Protein AF-A0A6H2A0E7-F1 (afdb_monomer)

pLDDT: mean 93.31, std 7.02, range [57.75, 97.25]

Structure (mmCIF, N/CA/C/O backbone):
data_AF-A0A6H2A0E7-F1
#
_entry.id   AF-A0A6H2A0E7-F1
#
loop_
_atom_site.group_PDB
_atom_site.id
_atom_site.type_symbol
_atom_site.label_atom_id
_atom_site.label_alt_id
_atom_site.label_comp_id
_atom_site.label_asym_id
_atom_site.label_entity_id
_atom_site.label_seq_id
_atom_site.pdbx_PDB_ins_code
_atom_site.Cartn_x
_atom_site.Cartn_y
_atom_site.Cartn_z
_atom_site.occupancy
_atom_site.B_iso_or_equiv
_atom_site.auth_seq_id
_atom_site.auth_comp_id
_atom_site.auth_asym_id
_atom_site.auth_atom_id
_atom_site.pdbx_PDB_model_num
ATOM 1 N N . MET A 1 1 ? -13.265 0.543 10.425 1.00 58.38 1 MET A N 1
ATOM 2 C CA . MET A 1 1 ? -12.306 1.674 10.534 1.00 58.38 1 MET A CA 1
ATOM 3 C C . MET A 1 1 ? -12.114 2.204 9.122 1.00 58.38 1 MET A C 1
ATOM 5 O O . MET A 1 1 ? -12.021 1.378 8.230 1.00 58.38 1 MET A O 1
ATOM 9 N N . ASP A 1 2 ? -12.118 3.517 8.884 1.00 89.25 2 ASP A N 1
ATOM 10 C CA . ASP A 1 2 ? -11.936 4.050 7.524 1.00 89.25 2 ASP A CA 1
ATOM 11 C C . ASP A 1 2 ? -10.625 3.505 6.904 1.00 89.25 2 ASP A C 1
ATOM 13 O O . ASP A 1 2 ? -9.538 3.729 7.451 1.00 89.25 2 ASP A O 1
ATOM 17 N N . LYS A 1 3 ? -10.729 2.734 5.809 1.00 91.12 3 LYS A N 1
ATOM 18 C CA . LYS A 1 3 ? -9.589 2.050 5.163 1.00 91.12 3 LYS A CA 1
ATOM 19 C C . LYS A 1 3 ? -8.514 3.042 4.726 1.00 91.12 3 LYS A C 1
ATOM 21 O O . LYS A 1 3 ? -7.322 2.759 4.844 1.00 91.12 3 LYS A O 1
ATOM 26 N N . GLN A 1 4 ? -8.921 4.242 4.315 1.00 94.44 4 GLN A N 1
ATOM 27 C CA . GLN A 1 4 ? -8.009 5.315 3.948 1.00 94.44 4 GLN A CA 1
ATOM 28 C C . GLN A 1 4 ? -7.173 5.761 5.152 1.00 94.44 4 GLN A C 1
ATOM 30 O O . G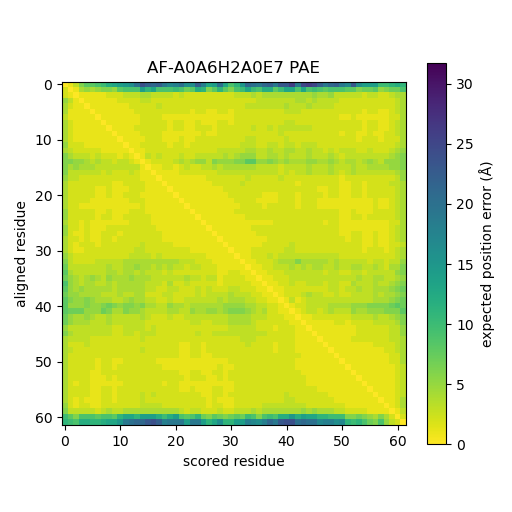LN A 1 4 ? -5.950 5.918 5.058 1.00 94.44 4 GLN A O 1
ATOM 35 N N . LYS A 1 5 ? -7.819 5.912 6.314 1.00 95.06 5 LYS A N 1
ATOM 36 C CA . LYS A 1 5 ? -7.152 6.252 7.578 1.00 95.06 5 LYS A CA 1
ATOM 37 C C . LYS A 1 5 ? -6.182 5.156 8.026 1.00 95.06 5 LYS A C 1
ATOM 39 O O . LYS A 1 5 ? -5.092 5.485 8.500 1.00 95.06 5 LYS A O 1
ATOM 44 N N . ALA A 1 6 ? -6.542 3.883 7.865 1.00 95.31 6 ALA A N 1
ATOM 45 C CA . ALA A 1 6 ? -5.679 2.753 8.214 1.00 95.31 6 ALA A CA 1
ATOM 46 C C . ALA A 1 6 ? -4.411 2.706 7.340 1.00 95.31 6 ALA A C 1
ATOM 48 O O . ALA A 1 6 ? -3.303 2.664 7.879 1.00 95.31 6 ALA A O 1
ATOM 49 N N . ILE A 1 7 ? -4.558 2.844 6.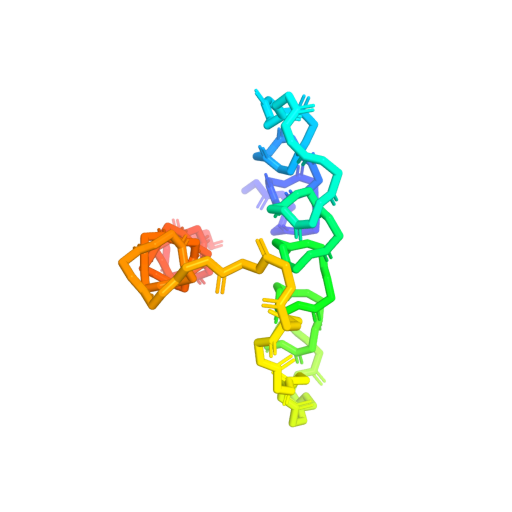017 1.00 95.69 7 ILE A N 1
ATOM 50 C CA . ILE A 1 7 ? -3.429 2.931 5.072 1.00 95.69 7 ILE A CA 1
ATOM 51 C C . ILE A 1 7 ? -2.517 4.114 5.420 1.00 95.69 7 ILE A C 1
ATOM 53 O O . ILE A 1 7 ? -1.297 3.959 5.505 1.00 95.69 7 ILE A O 1
ATOM 57 N N . ARG A 1 8 ? -3.096 5.292 5.693 1.00 96.06 8 ARG A N 1
ATOM 58 C CA . ARG A 1 8 ? -2.326 6.483 6.082 1.00 96.06 8 ARG A CA 1
ATOM 59 C C . ARG A 1 8 ? -1.558 6.265 7.385 1.00 96.06 8 ARG A C 1
ATOM 61 O O . ARG A 1 8 ? -0.383 6.623 7.469 1.00 96.06 8 ARG A O 1
ATOM 68 N N . LYS A 1 9 ? -2.197 5.673 8.400 1.00 96.06 9 LYS A N 1
ATOM 69 C CA . LYS A 1 9 ? -1.544 5.345 9.676 1.00 96.06 9 LYS A CA 1
ATOM 70 C C . LYS A 1 9 ? -0.359 4.410 9.441 1.00 96.06 9 LYS A C 1
ATOM 72 O O . LYS A 1 9 ? 0.734 4.710 9.912 1.00 96.06 9 LYS A O 1
ATOM 77 N N . TYR A 1 10 ? -0.561 3.340 8.676 1.00 95.31 10 TYR A N 1
ATOM 78 C CA . TYR A 1 10 ? 0.477 2.376 8.329 1.00 95.31 10 TYR A CA 1
ATOM 79 C C . TYR A 1 10 ? 1.668 3.033 7.618 1.00 95.31 10 TYR A C 1
ATOM 81 O O . TYR A 1 10 ? 2.805 2.909 8.080 1.00 95.31 10 TYR A O 1
ATOM 89 N N . ALA A 1 11 ? 1.423 3.807 6.558 1.00 95.75 11 ALA A N 1
ATOM 90 C CA . ALA A 1 11 ? 2.475 4.493 5.813 1.00 95.75 11 ALA A CA 1
ATOM 91 C C . ALA A 1 11 ? 3.299 5.443 6.703 1.00 95.75 11 ALA A C 1
ATOM 93 O O . ALA A 1 11 ? 4.530 5.471 6.620 1.00 95.75 11 ALA A O 1
ATOM 94 N N . ASN A 1 12 ? 2.642 6.164 7.615 1.00 95.75 12 ASN A N 1
ATOM 95 C CA . ASN A 1 12 ? 3.301 7.086 8.541 1.00 95.75 12 ASN A CA 1
ATOM 96 C C . ASN A 1 12 ? 4.206 6.390 9.571 1.00 95.75 12 ASN A C 1
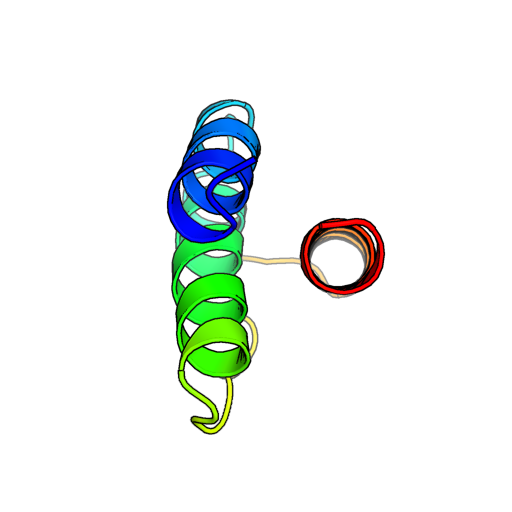ATOM 98 O O . ASN A 1 12 ? 5.127 7.023 10.083 1.00 95.75 12 ASN A O 1
ATOM 102 N N . THR A 1 13 ? 4.021 5.091 9.836 1.00 95.12 13 THR A N 1
ATOM 103 C CA . THR A 1 13 ? 4.946 4.318 10.689 1.00 95.12 13 THR A CA 1
ATOM 104 C C . THR A 1 13 ? 6.272 3.988 9.997 1.00 95.12 13 THR A C 1
ATOM 106 O O . THR A 1 13 ? 7.251 3.620 10.650 1.00 95.12 13 THR A O 1
ATOM 109 N N . ARG A 1 14 ? 6.340 4.106 8.664 1.00 92.38 14 ARG A N 1
ATOM 110 C CA . ARG A 1 14 ? 7.536 3.765 7.889 1.00 92.38 14 ARG A CA 1
ATOM 111 C C . ARG A 1 14 ? 8.522 4.941 7.899 1.00 92.38 14 ARG A C 1
ATOM 113 O O . ARG A 1 14 ? 8.167 6.063 7.540 1.00 92.38 14 ARG A O 1
ATOM 120 N N . LYS A 1 15 ? 9.774 4.677 8.302 1.00 89.50 15 LYS A N 1
ATOM 121 C CA . LYS A 1 15 ? 10.884 5.657 8.294 1.00 89.50 15 LYS A CA 1
ATOM 122 C C . LYS A 1 15 ? 11.472 5.890 6.896 1.00 89.50 15 LYS A C 1
ATOM 124 O O . LYS A 1 15 ? 11.928 6.985 6.602 1.00 89.50 15 LYS A O 1
ATOM 129 N N . ASN A 1 16 ? 11.458 4.864 6.046 1.00 91.56 16 ASN A N 1
ATOM 130 C CA . ASN A 1 16 ? 11.942 4.942 4.668 1.00 91.56 16 ASN A CA 1
ATOM 131 C C . ASN A 1 16 ? 10.883 5.623 3.775 1.00 91.56 16 ASN A C 1
ATOM 133 O 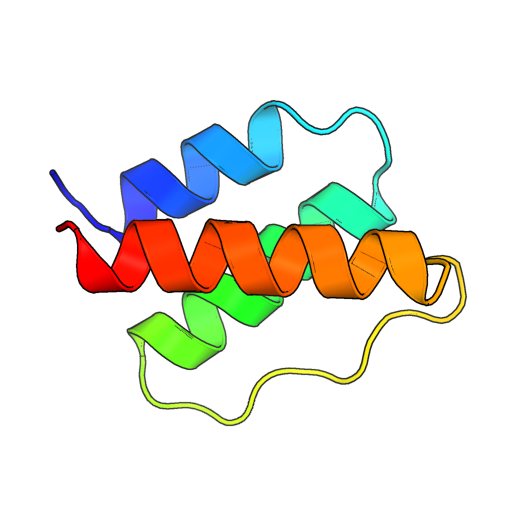O . ASN A 1 16 ? 9.715 5.220 3.786 1.00 91.56 16 ASN A O 1
ATOM 137 N N . SER A 1 17 ? 11.302 6.646 3.025 1.00 92.88 17 SER A N 1
ATOM 138 C CA . SER A 1 17 ? 10.439 7.455 2.155 1.00 92.88 17 SER A CA 1
ATOM 139 C C . SER A 1 17 ? 9.784 6.636 1.046 1.00 92.88 17 SER A C 1
ATOM 141 O O . SER A 1 17 ? 8.589 6.803 0.815 1.00 92.88 17 SER A O 1
ATOM 143 N N . ASP A 1 18 ? 10.510 5.701 0.433 1.00 94.81 18 ASP A N 1
ATOM 144 C CA . ASP A 1 18 ? 9.999 4.863 -0.659 1.00 94.81 18 ASP A CA 1
ATOM 145 C C . ASP A 1 18 ? 8.944 3.881 -0.158 1.00 94.81 18 ASP A C 1
ATOM 147 O O . ASP A 1 18 ? 7.902 3.716 -0.785 1.00 94.81 18 ASP A O 1
ATOM 151 N N . LYS A 1 19 ? 9.152 3.277 1.021 1.00 95.56 19 LYS A N 1
ATOM 152 C CA . LYS A 1 19 ? 8.143 2.431 1.679 1.00 95.56 19 LYS A CA 1
ATOM 153 C C . LYS A 1 19 ? 6.891 3.222 2.028 1.00 95.56 19 LYS A C 1
ATOM 155 O O . LYS A 1 19 ? 5.790 2.716 1.839 1.00 95.56 19 LYS A O 1
ATOM 160 N N . ARG A 1 20 ? 7.047 4.442 2.554 1.00 96.25 20 ARG A N 1
ATOM 161 C CA . ARG A 1 20 ? 5.919 5.321 2.893 1.00 96.25 20 ARG A CA 1
ATOM 162 C C . ARG A 1 20 ? 5.134 5.708 1.643 1.00 96.25 20 ARG A C 1
ATOM 164 O O . ARG A 1 20 ? 3.914 5.573 1.636 1.00 96.25 20 ARG A O 1
ATOM 171 N N . TRP A 1 21 ? 5.830 6.170 0.606 1.00 96.00 21 TRP A N 1
ATOM 172 C CA . TRP A 1 21 ? 5.222 6.543 -0.665 1.00 96.00 21 TRP A CA 1
ATOM 173 C C . TRP A 1 21 ? 4.512 5.347 -1.298 1.00 96.00 21 TRP A C 1
ATOM 175 O O . TRP A 1 21 ? 3.326 5.451 -1.592 1.00 96.00 21 TRP A O 1
ATOM 185 N N . TYR A 1 22 ? 5.190 4.200 -1.407 1.00 97.25 22 TYR A N 1
ATOM 186 C CA . TYR A 1 22 ? 4.636 2.993 -2.021 1.00 97.25 22 TYR A CA 1
ATOM 187 C C . TYR A 1 22 ? 3.430 2.463 -1.245 1.00 97.25 22 TYR A C 1
ATOM 189 O O . TYR A 1 22 ? 2.423 2.130 -1.853 1.00 97.25 22 TYR A O 1
ATOM 197 N N . ALA A 1 23 ? 3.466 2.464 0.092 1.00 97.00 23 ALA A N 1
ATOM 198 C CA . ALA A 1 23 ? 2.314 2.089 0.912 1.00 97.00 23 ALA A CA 1
ATOM 199 C C . ALA A 1 23 ? 1.088 2.976 0.643 1.00 97.00 23 ALA A C 1
ATOM 201 O O . ALA A 1 23 ? -0.029 2.468 0.543 1.00 97.00 23 ALA A O 1
ATOM 202 N N . MET A 1 24 ? 1.294 4.290 0.498 1.00 96.81 24 MET A N 1
ATOM 203 C CA . MET A 1 24 ? 0.219 5.225 0.168 1.00 96.81 24 MET A CA 1
ATOM 204 C C . MET A 1 24 ? -0.310 5.003 -1.246 1.00 96.81 24 MET A C 1
ATOM 206 O O . MET A 1 24 ? -1.514 4.845 -1.421 1.00 96.81 24 MET A O 1
ATOM 210 N N . THR A 1 25 ? 0.555 4.992 -2.257 1.00 96.50 25 THR A N 1
ATOM 211 C CA . THR A 1 25 ? 0.119 4.914 -3.656 1.00 96.50 25 THR A CA 1
ATOM 212 C C . THR A 1 25 ? -0.467 3.550 -3.999 1.00 96.50 25 THR A C 1
ATOM 214 O O . THR A 1 25 ? -1.528 3.494 -4.614 1.00 96.50 25 THR A O 1
ATOM 217 N N . TYR A 1 26 ? 0.144 2.459 -3.531 1.00 97.00 26 TYR A N 1
ATOM 218 C CA . TYR A 1 26 ? -0.385 1.104 -3.686 1.00 97.00 26 TYR A CA 1
ATOM 219 C C . TYR A 1 26 ? -1.729 0.934 -2.967 1.00 97.00 26 TYR A C 1
ATOM 221 O O . TYR A 1 26 ? -2.697 0.467 -3.566 1.00 97.00 26 TYR A O 1
ATOM 229 N N . GLY A 1 27 ? -1.823 1.363 -1.702 1.00 96.62 27 GLY A N 1
ATOM 230 C CA . GLY A 1 27 ? -3.053 1.240 -0.921 1.00 96.62 27 GLY A CA 1
ATOM 231 C C . GLY A 1 27 ? -4.205 2.077 -1.454 1.00 96.62 27 GLY A C 1
ATOM 232 O O . GLY A 1 27 ? -5.318 1.567 -1.542 1.00 96.62 27 GLY A O 1
ATOM 233 N N . MET A 1 28 ? -3.954 3.325 -1.858 1.00 96.50 28 MET A N 1
ATOM 234 C CA . MET A 1 28 ? -4.993 4.164 -2.463 1.00 96.50 28 MET A CA 1
ATOM 235 C C . MET A 1 28 ? -5.427 3.625 -3.824 1.00 96.50 28 MET A C 1
ATOM 237 O O . MET A 1 28 ? -6.622 3.599 -4.100 1.00 96.50 28 MET A O 1
ATOM 241 N N . ALA A 1 29 ? -4.495 3.142 -4.653 1.00 96.56 29 ALA A N 1
ATOM 242 C CA . ALA A 1 29 ? -4.852 2.536 -5.930 1.00 96.56 29 ALA A CA 1
ATOM 243 C C . ALA A 1 29 ? -5.797 1.343 -5.731 1.00 96.56 29 ALA A C 1
ATOM 245 O O . ALA A 1 29 ? -6.872 1.320 -6.321 1.00 96.56 29 ALA A O 1
ATOM 246 N N . LEU A 1 30 ? -5.458 0.411 -4.833 1.00 95.75 30 LEU A N 1
ATOM 247 C CA . LEU A 1 30 ? -6.322 -0.736 -4.543 1.00 95.75 30 LEU A CA 1
ATOM 248 C C . LEU A 1 30 ? -7.663 -0.337 -3.918 1.00 95.75 30 LEU A C 1
ATOM 250 O O . LEU A 1 30 ? -8.696 -0.867 -4.319 1.00 95.75 30 LEU A O 1
ATOM 254 N N . LEU A 1 31 ? -7.663 0.601 -2.966 1.00 95.19 31 LEU A N 1
ATOM 255 C CA . LEU A 1 31 ? -8.885 1.070 -2.307 1.00 95.19 31 LEU A CA 1
ATOM 256 C C . LEU A 1 31 ? -9.890 1.667 -3.303 1.00 95.19 31 LEU A C 1
ATOM 258 O O . LEU A 1 31 ? -11.094 1.497 -3.134 1.00 95.19 31 LEU A O 1
ATOM 262 N N . HIS A 1 32 ? -9.396 2.351 -4.336 1.00 95.19 32 HIS A N 1
ATOM 263 C CA . HIS A 1 32 ? -10.213 2.997 -5.363 1.00 95.19 32 HIS A CA 1
ATOM 264 C C . HIS A 1 32 ? -10.402 2.143 -6.632 1.00 95.19 32 HIS A C 1
ATOM 266 O O . HIS A 1 32 ? -10.967 2.626 -7.610 1.00 95.19 32 HIS A O 1
ATOM 272 N N . GLY A 1 33 ? -9.951 0.882 -6.639 1.00 94.00 33 GLY A N 1
ATOM 273 C CA . GLY A 1 33 ? -10.097 -0.019 -7.791 1.00 94.00 33 GLY A CA 1
ATOM 274 C C . GLY A 1 33 ? -9.226 0.349 -9.000 1.00 94.00 33 GLY A C 1
ATOM 275 O O . GLY A 1 33 ? -9.535 -0.029 -10.128 1.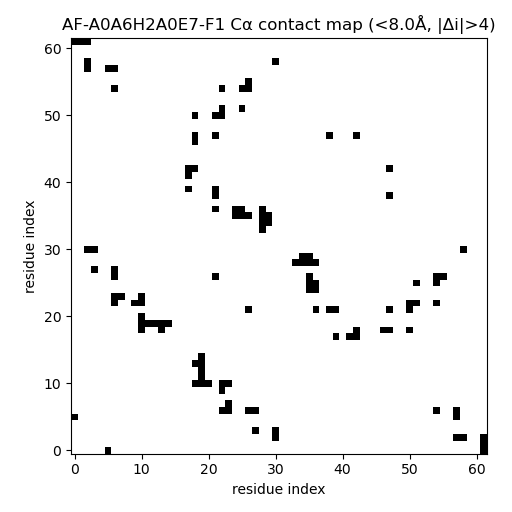00 94.00 33 GLY A O 1
ATOM 276 N N . HIS A 1 34 ? -8.143 1.095 -8.788 1.00 95.75 34 HIS A N 1
ATOM 277 C CA . HIS A 1 34 ? -7.164 1.447 -9.811 1.00 95.75 34 HIS A CA 1
ATOM 278 C C . HIS A 1 34 ? -6.019 0.433 -9.887 1.00 95.75 34 HIS A C 1
ATOM 280 O O . HIS A 1 34 ? -5.745 -0.323 -8.953 1.00 95.75 34 HIS A O 1
ATOM 286 N N . THR A 1 35 ? -5.298 0.459 -11.009 1.00 95.00 35 THR A N 1
ATOM 287 C CA . THR A 1 35 ? -4.072 -0.330 -11.171 1.00 95.00 35 THR A CA 1
ATOM 288 C C . THR A 1 35 ? -2.976 0.218 -10.245 1.00 95.00 35 THR A C 1
ATOM 290 O O . THR A 1 35 ? -2.682 1.415 -10.316 1.00 95.00 35 THR A O 1
ATOM 293 N N . PRO A 1 36 ? -2.361 -0.608 -9.377 1.00 93.75 36 PRO A N 1
ATOM 294 C CA . PRO A 1 36 ? -1.286 -0.152 -8.504 1.00 93.75 36 PRO A CA 1
ATOM 295 C C . PRO A 1 36 ? -0.024 0.239 -9.284 1.00 93.75 36 PRO A C 1
ATOM 297 O O . PRO A 1 36 ? 0.249 -0.339 -10.338 1.00 93.75 36 PRO A O 1
ATOM 300 N N . PRO A 1 37 ? 0.779 1.188 -8.773 1.00 92.88 37 PRO A N 1
ATOM 301 C CA . PRO A 1 37 ? 2.042 1.542 -9.403 1.00 92.88 37 PRO A CA 1
ATOM 302 C C . PRO A 1 37 ? 3.044 0.389 -9.304 1.00 92.88 37 PRO A C 1
ATOM 304 O O . PRO A 1 37 ? 3.002 -0.423 -8.377 1.00 92.88 37 PRO A O 1
ATOM 307 N N . ASN A 1 38 ? 4.017 0.383 -10.212 1.00 93.75 38 ASN A N 1
ATOM 308 C CA . ASN A 1 38 ? 5.198 -0.454 -10.048 1.00 93.75 38 ASN A CA 1
ATOM 309 C C . ASN A 1 38 ? 5.968 -0.053 -8.781 1.00 93.75 38 ASN A C 1
ATOM 311 O O . ASN A 1 38 ? 6.001 1.116 -8.383 1.00 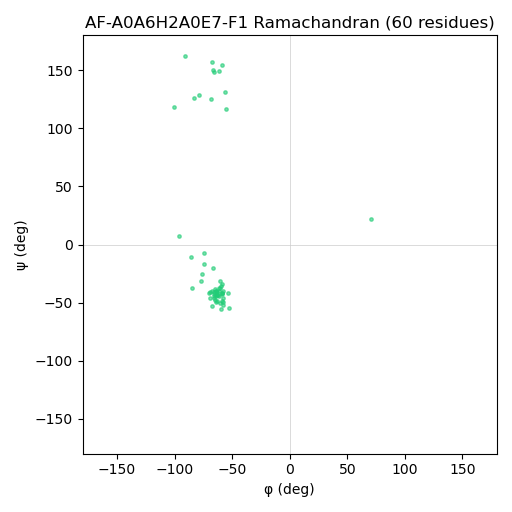93.75 38 ASN A O 1
ATOM 315 N N . ARG A 1 39 ? 6.633 -1.034 -8.169 1.00 93.44 39 ARG A N 1
ATOM 316 C CA . ARG A 1 39 ? 7.540 -0.815 -7.039 1.00 93.44 39 ARG A CA 1
ATOM 317 C C . ARG A 1 39 ? 8.645 0.189 -7.419 1.00 93.44 39 ARG A C 1
ATOM 319 O O . ARG A 1 39 ? 9.274 0.008 -8.463 1.00 93.44 39 ARG A O 1
ATOM 326 N N . PRO A 1 40 ? 8.913 1.215 -6.588 1.00 91.81 40 PRO A N 1
ATOM 327 C CA . PRO A 1 40 ? 9.958 2.194 -6.875 1.00 91.81 40 PRO A CA 1
ATOM 328 C C . PRO A 1 40 ? 11.348 1.544 -6.843 1.00 91.81 40 PRO A C 1
ATOM 330 O O . PRO A 1 40 ? 11.581 0.616 -6.071 1.00 91.81 40 PRO A O 1
ATOM 333 N N . GLN A 1 41 ? 12.285 2.050 -7.653 1.00 87.44 41 GLN A N 1
ATOM 334 C CA . GLN A 1 41 ? 13.626 1.457 -7.807 1.00 87.44 41 GLN A CA 1
ATOM 335 C C . GLN A 1 41 ? 14.435 1.417 -6.498 1.00 87.44 41 GLN A C 1
ATOM 337 O O . GLN A 1 41 ? 15.209 0.489 -6.289 1.00 87.44 41 GLN A O 1
ATOM 342 N N . GLY A 1 42 ? 14.226 2.381 -5.593 1.00 88.31 42 GLY A N 1
ATOM 343 C CA . GLY A 1 42 ? 14.865 2.414 -4.270 1.00 88.31 42 GLY A CA 1
ATOM 344 C C . GLY A 1 42 ? 14.297 1.406 -3.261 1.00 88.31 42 GLY A C 1
ATOM 345 O O . GLY A 1 42 ? 14.854 1.223 -2.176 1.00 88.31 42 GLY A O 1
ATOM 346 N N . LEU A 1 43 ? 13.207 0.709 -3.603 1.00 93.69 43 LEU A N 1
ATOM 347 C CA . LEU A 1 43 ? 12.568 -0.267 -2.731 1.00 93.69 43 LEU A CA 1
ATOM 348 C C . LEU A 1 43 ? 12.952 -1.693 -3.125 1.00 93.69 43 LEU A C 1
ATOM 350 O O . LEU A 1 43 ? 12.612 -2.179 -4.202 1.00 93.69 43 LEU A O 1
ATOM 354 N N . SER A 1 44 ? 13.603 -2.400 -2.198 1.00 94.56 44 SER A N 1
ATOM 355 C CA . SER A 1 44 ? 13.952 -3.808 -2.393 1.00 94.56 44 SER A CA 1
ATOM 356 C C . SER A 1 44 ? 12.717 -4.676 -2.637 1.00 94.56 44 SER A C 1
ATOM 358 O O . SER A 1 44 ? 11.613 -4.374 -2.169 1.00 94.56 44 SER A O 1
ATOM 360 N N . TYR A 1 45 ? 12.914 -5.805 -3.323 1.00 94.38 45 TYR A N 1
ATOM 361 C CA . TYR A 1 45 ? 11.828 -6.731 -3.639 1.00 94.38 45 TYR A CA 1
ATOM 362 C C . TYR A 1 45 ? 11.035 -7.139 -2.386 1.00 94.38 45 TYR A C 1
ATOM 364 O O . TYR A 1 45 ? 9.828 -6.898 -2.304 1.00 94.38 45 TYR A O 1
ATOM 372 N N . MET A 1 46 ? 11.742 -7.657 -1.377 1.00 94.94 46 MET A N 1
ATOM 373 C CA . MET A 1 46 ? 11.166 -8.070 -0.093 1.00 94.94 46 MET A CA 1
ATOM 374 C C . MET A 1 46 ? 10.495 -6.904 0.641 1.00 94.94 46 MET A C 1
ATOM 376 O O . MET A 1 46 ? 9.442 -7.072 1.248 1.00 94.94 46 MET A O 1
ATOM 380 N N . GLY A 1 47 ? 11.075 -5.701 0.553 1.00 94.81 47 GLY A N 1
ATOM 381 C CA . GLY A 1 47 ? 10.497 -4.497 1.138 1.00 94.81 47 GLY A CA 1
ATOM 382 C C . GLY A 1 47 ? 9.154 -4.120 0.513 1.00 94.81 47 GLY A C 1
ATOM 383 O O . GLY A 1 47 ? 8.249 -3.724 1.242 1.00 94.81 47 GLY A O 1
ATOM 384 N N . GLY A 1 48 ? 9.021 -4.262 -0.807 1.00 96.25 48 GLY A N 1
ATOM 385 C CA . GLY A 1 48 ? 7.756 -4.052 -1.510 1.00 96.25 48 GLY A CA 1
ATOM 386 C C . GLY A 1 48 ? 6.722 -5.125 -1.201 1.00 96.25 48 GLY A C 1
ATOM 387 O O . GLY A 1 48 ? 5.600 -4.780 -0.859 1.00 96.25 48 GLY A O 1
ATOM 388 N N . GLN A 1 49 ? 7.110 -6.403 -1.218 1.00 96.88 49 GLN A N 1
ATOM 389 C CA . GLN A 1 49 ? 6.204 -7.510 -0.889 1.00 96.88 49 GLN A CA 1
ATOM 390 C C . GLN A 1 49 ? 5.619 -7.381 0.523 1.00 96.88 49 GLN A C 1
ATOM 392 O O . GLN A 1 49 ? 4.414 -7.525 0.700 1.00 96.88 49 GLN A O 1
ATOM 397 N N . ALA A 1 50 ? 6.439 -7.006 1.510 1.00 96.19 50 ALA A N 1
ATOM 398 C CA . ALA A 1 50 ? 5.952 -6.739 2.862 1.00 96.19 50 ALA A CA 1
ATOM 399 C C . ALA A 1 50 ? 4.936 -5.583 2.903 1.00 96.19 50 ALA A C 1
ATOM 401 O O . ALA A 1 50 ? 3.963 -5.639 3.645 1.00 96.19 50 ALA A O 1
ATOM 402 N N . VAL A 1 51 ? 5.136 -4.531 2.098 1.00 96.69 51 VAL A N 1
ATOM 403 C CA . VAL A 1 51 ? 4.157 -3.439 1.984 1.00 96.69 51 VAL A CA 1
ATOM 404 C C . VAL A 1 51 ? 2.857 -3.920 1.349 1.00 96.69 51 VAL A C 1
ATOM 406 O O . VAL A 1 51 ? 1.789 -3.587 1.852 1.00 96.69 51 VAL A O 1
ATOM 409 N N . GLU A 1 52 ? 2.943 -4.704 0.280 1.00 96.94 52 GLU A N 1
ATOM 410 C CA . GLU A 1 52 ? 1.781 -5.225 -0.439 1.00 96.94 52 GLU A CA 1
ATOM 411 C C . GLU A 1 52 ? 0.924 -6.148 0.433 1.00 96.94 52 GLU A C 1
ATOM 413 O O . GLU A 1 52 ? -0.297 -6.007 0.424 1.00 96.94 52 GLU A O 1
ATOM 418 N N . MET A 1 53 ? 1.546 -7.049 1.203 1.00 96.94 53 MET A N 1
ATOM 419 C CA . MET A 1 53 ? 0.844 -7.940 2.134 1.00 96.94 53 MET A CA 1
ATOM 420 C C . MET A 1 53 ? 0.061 -7.147 3.184 1.00 96.94 53 MET A C 1
ATOM 422 O O . MET A 1 53 ? -1.157 -7.264 3.252 1.00 96.94 53 MET A O 1
ATOM 426 N N . GLU A 1 54 ? 0.737 -6.257 3.911 1.00 96.62 54 GLU A N 1
ATOM 427 C CA . GLU A 1 54 ? 0.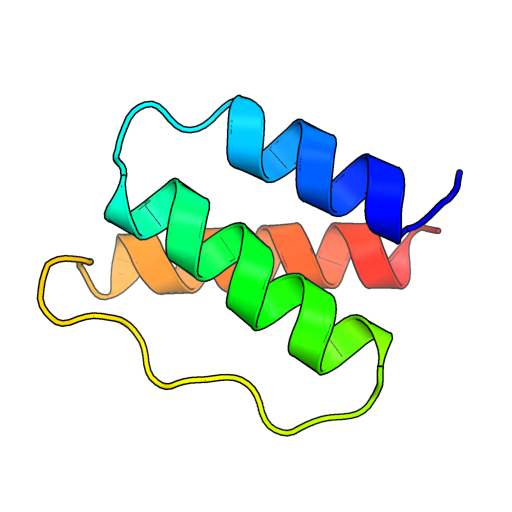128 -5.446 4.975 1.00 96.62 54 GLU A CA 1
ATOM 428 C C . GLU A 1 54 ? -1.029 -4.579 4.462 1.00 96.62 54 GLU A C 1
ATOM 430 O O . GLU A 1 54 ? -2.076 -4.467 5.094 1.00 96.62 54 GLU A O 1
ATOM 435 N N . ILE A 1 55 ? -0.871 -3.967 3.283 1.00 96.75 55 ILE A N 1
AT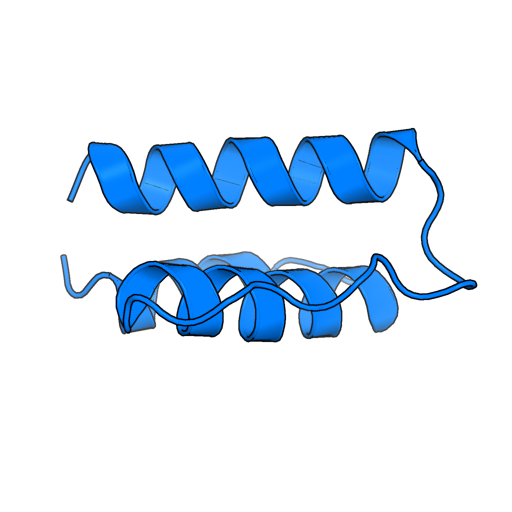OM 436 C CA . ILE A 1 55 ? -1.938 -3.166 2.677 1.00 96.75 55 ILE A CA 1
ATOM 437 C C . ILE A 1 55 ? -3.137 -4.040 2.291 1.00 96.75 55 ILE A C 1
ATOM 439 O O . ILE A 1 55 ? -4.278 -3.624 2.486 1.00 96.75 55 ILE A O 1
ATOM 443 N N . ARG A 1 56 ? -2.906 -5.241 1.750 1.00 95.62 56 ARG A N 1
ATOM 444 C CA . ARG A 1 56 ? -3.989 -6.177 1.413 1.00 95.62 56 ARG A CA 1
ATOM 445 C C . ARG A 1 56 ? -4.727 -6.656 2.658 1.00 95.62 56 ARG A C 1
ATOM 447 O O . ARG A 1 56 ? -5.951 -6.745 2.608 1.00 95.62 56 ARG A O 1
ATOM 454 N N . ASP A 1 57 ? -4.016 -6.896 3.753 1.00 96.31 57 ASP A N 1
ATOM 455 C CA . ASP A 1 57 ? -4.618 -7.289 5.027 1.00 96.31 57 ASP A CA 1
ATOM 456 C C . ASP A 1 57 ? -5.472 -6.148 5.602 1.00 96.31 57 ASP A C 1
ATOM 458 O O . ASP A 1 57 ? -6.654 -6.351 5.880 1.00 96.31 57 ASP A O 1
ATOM 462 N N . ILE A 1 58 ? -4.958 -4.907 5.610 1.00 94.94 58 ILE A N 1
ATOM 463 C CA . ILE A 1 58 ? -5.732 -3.703 5.979 1.00 94.94 58 ILE A CA 1
ATOM 464 C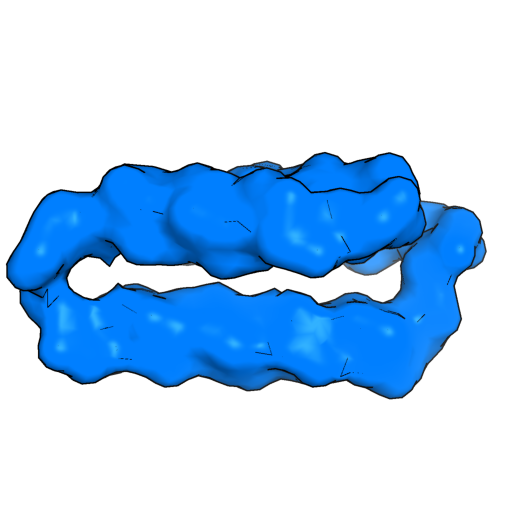 C . ILE A 1 58 ? -7.025 -3.581 5.155 1.00 94.94 58 ILE A C 1
ATOM 466 O O . ILE A 1 58 ? -8.071 -3.194 5.680 1.00 94.94 58 ILE A O 1
ATOM 470 N N . LEU A 1 59 ? -6.963 -3.870 3.853 1.00 93.19 59 LEU A N 1
ATOM 471 C CA . LEU A 1 59 ? -8.116 -3.768 2.958 1.00 93.19 59 LEU A CA 1
ATOM 472 C C . LEU A 1 59 ? -9.118 -4.920 3.121 1.00 93.19 59 LEU A C 1
ATOM 474 O O . LEU A 1 59 ? -10.293 -4.720 2.802 1.00 93.19 59 LEU A O 1
ATOM 478 N N . ARG A 1 60 ? -8.674 -6.090 3.593 1.00 92.62 60 ARG A N 1
ATOM 479 C CA . ARG A 1 60 ? -9.502 -7.284 3.814 1.00 92.62 60 ARG A CA 1
ATOM 480 C C . ARG A 1 60 ? -10.212 -7.271 5.170 1.00 92.62 60 ARG A C 1
ATOM 482 O O . ARG A 1 60 ? -11.345 -7.729 5.241 1.00 92.62 60 ARG A O 1
ATOM 489 N N . GLU A 1 61 ? -9.557 -6.776 6.219 1.00 80.69 61 GLU A N 1
ATOM 490 C CA . GLU A 1 61 ? -10.061 -6.813 7.605 1.00 80.69 61 GLU A CA 1
ATOM 491 C C . GLU A 1 61 ? -10.995 -5.645 7.981 1.00 80.69 61 GLU A C 1
ATOM 493 O O . GLU A 1 61 ? -11.619 -5.668 9.044 1.00 80.69 61 GLU A O 1
ATOM 498 N N . GLY A 1 62 ? -11.091 -4.611 7.137 1.00 57.75 62 GLY A N 1
ATOM 499 C CA . GLY A 1 62 ? -11.964 -3.442 7.338 1.00 57.75 62 GLY A CA 1
ATOM 500 C C . GLY A 1 62 ? -13.191 -3.410 6.443 1.00 57.75 62 GLY A C 1
ATOM 501 O O . GLY A 1 62 ? -14.027 -2.522 6.710 1.00 57.75 62 GLY A O 1
#

Mean predicted aligned error: 2.86 Å

Solvent-accessible surface area (backbone atoms only — not comparable to full-atom values): 3590 Å² total; per-residue (Å²): 104,65,57,68,58,52,40,51,53,55,21,69,72,45,86,50,66,58,59,21,48,47,33,42,51,38,37,52,20,55,75,72,74,42,82,56,71,78,80,56,90,92,45,51,72,69,60,45,52,56,43,52,52,54,44,51,48,53,66,70,80,85

Nearest PDB structures (foldseek):
  7ocd-assembly1_B  TM=4.128E-01  e=3.301E+00  Rattus norvegicus
  8ss4-assembly1_C  TM=4.105E-01  e=2.901E+00  Rattus norvegicus
  7axz-assembly1_A  TM=2.601E-01  e=4.008E+00  Homo sapiens
  6sl2-assembly1_A  TM=3.213E-01  e=8.706E+00  Entamoeba histolytica

Organism: NCBI:txid1070528

Foldseek 3Di:
DPLLVVLQVVLVVDPDPQLSVQSNQQLVCVVVVHDGDDRDPPADPVSNVVSNVVSVCSVVVD

Secondary structure (DSSP, 8-state):
--HHHHHHHHHHH--SHHHHHHHHHHHHHHHTTPPPPPPPTTS-HHHHHHHHHHHHHHHHH-

Sequence (62 aa):
MDKQKAIRKYANTRKNSDKRWYAMTYGMALLHGHTPPNRPQGLSYMGGQAVEMEIRDILREG

Radius of gyration: 10.57 Å; Cα contacts (8 Å, |Δi|>4): 62; chains: 1; bounding box: 27×16×22 Å